Protein AF-A0A5C8TWB6-F1 (afdb_monomer_lite)

Foldseek 3Di:
DPVVPPVVPPPDPPDPPDPVLLVVQQVVLVVLLVVLVVVQVVCCVPVVHRPDHSVNSSVVSVVVCCVVDPDPPSNVNNNVCCVPVVVVVVVVVVVVPDDPVVVVVCPCVVVCVLVVQLVVQLVVQLVVCVVVVHDNLVSNLRSQQVRPPHDVSSVVVCVVVVHDPVD

Sequence (167 aa):
MSALRLFSHSRSTRTVAGIRAILPGLGLCVAVTAAAIGFEAAEAHLFGRAWLEALVLAILLGSAIRTIWTPSQRFFPGIAFGAKTVLEIAVVLLGASLSLATILAAGPGLLFGIAGVVVVAILSSYGIGRALGLHPRMAILVACGNSICGNSAIAATAPVIGADGED

pLDDT: mean 83.3, std 15.36, range [35.28, 97.44]

Radius of gyration: 19.67 Å; chains: 1; bounding box: 40×48×50 Å

Secondary structure (DSSP, 8-state):
--GGGTTTTTS-------HHHHHHHHHHHHHHHHHHHHHHHHHHHHHSS-SS-HHHHHHHHHHHHHHH----TTTHHHHHHIIIIIHHHHHHHHHHHS-HHHHHHHHHHHHHHHHHHHHHHHHHHHHHHHHTT--HHHHHHHHHHHHHTTHHHHHHHHHHHT--TT-

Structure (mmCIF, N/CA/C/O backbone):
data_AF-A0A5C8TWB6-F1
#
_entry.id   AF-A0A5C8TWB6-F1
#
loop_
_atom_site.group_PDB
_atom_site.id
_atom_site.type_symbol
_atom_site.label_atom_id
_atom_site.label_alt_id
_atom_site.label_comp_id
_atom_site.label_asym_id
_atom_site.label_entity_id
_atom_site.label_seq_id
_atom_site.pdbx_PDB_ins_code
_atom_site.Cartn_x
_at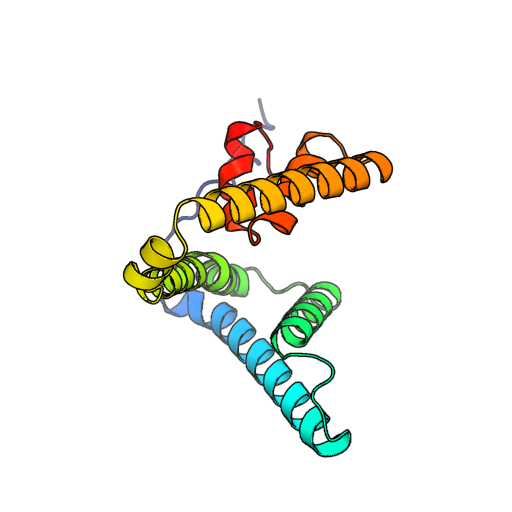om_site.Cartn_y
_atom_site.Cartn_z
_atom_site.occupancy
_atom_site.B_iso_or_equiv
_atom_site.auth_seq_id
_atom_site.auth_comp_id
_atom_site.auth_asym_id
_atom_site.auth_atom_id
_atom_site.pdbx_PDB_model_num
ATOM 1 N N . MET A 1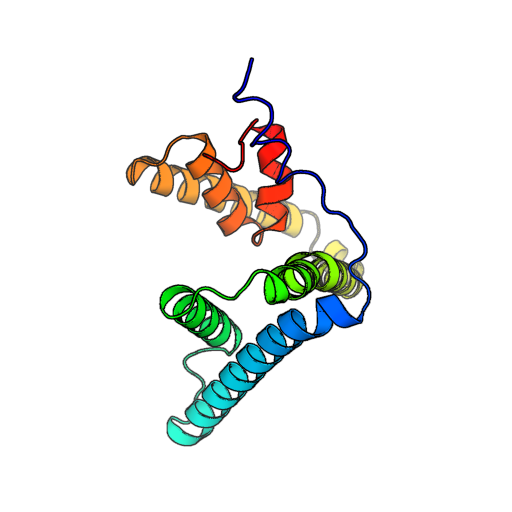 1 ? -5.166 26.035 27.525 1.00 43.59 1 MET A N 1
ATOM 2 C CA . MET A 1 1 ? -4.099 25.130 28.024 1.00 43.59 1 MET A CA 1
ATOM 3 C C . MET A 1 1 ? -4.575 23.691 28.307 1.00 43.59 1 MET A C 1
ATOM 5 O O . MET A 1 1 ? -3.858 22.962 28.979 1.00 43.59 1 MET A O 1
ATOM 9 N N . SER A 1 2 ? -5.695 23.226 27.723 1.00 42.84 2 SER A N 1
ATOM 10 C CA . SER A 1 2 ? -6.222 21.859 27.964 1.00 42.84 2 SER A CA 1
ATOM 11 C C . SER A 1 2 ? -6.423 21.012 26.693 1.00 42.84 2 SER A C 1
ATOM 13 O O . SER A 1 2 ? -6.571 19.802 26.799 1.00 42.84 2 SER A O 1
ATOM 15 N N . ALA A 1 3 ? -6.352 21.604 25.492 1.00 35.44 3 ALA A N 1
ATOM 16 C CA . ALA A 1 3 ? -6.545 20.894 24.216 1.00 35.44 3 ALA A CA 1
ATOM 17 C C . ALA A 1 3 ? -5.263 20.241 23.651 1.00 35.44 3 ALA A C 1
ATOM 19 O O . ALA A 1 3 ? -5.339 19.318 22.849 1.00 35.44 3 ALA A O 1
ATOM 20 N N . LEU A 1 4 ? -4.074 20.644 24.123 1.00 39.44 4 LEU A N 1
ATOM 21 C CA . LEU A 1 4 ? -2.791 20.086 23.659 1.00 39.44 4 LEU A CA 1
ATOM 22 C C . LEU A 1 4 ? -2.486 18.666 24.186 1.00 39.44 4 LEU A C 1
ATOM 24 O O . LEU A 1 4 ? -1.499 18.065 23.773 1.00 39.44 4 LEU A O 1
ATOM 28 N N . ARG A 1 5 ? -3.296 18.120 25.107 1.00 37.03 5 ARG A N 1
ATOM 29 C CA . ARG A 1 5 ? -3.057 16.793 25.708 1.00 37.03 5 ARG A CA 1
ATOM 30 C C . ARG A 1 5 ? -3.786 15.635 25.018 1.00 37.03 5 ARG A C 1
ATOM 32 O O . ARG A 1 5 ? -3.390 14.500 25.256 1.00 37.03 5 ARG A O 1
ATOM 39 N N . LEU A 1 6 ? -4.775 15.882 24.148 1.00 41.09 6 LEU A N 1
ATOM 40 C CA . LEU A 1 6 ? -5.467 14.795 23.431 1.00 41.09 6 LEU A CA 1
ATOM 41 C C . LEU A 1 6 ? -4.794 14.394 22.108 1.00 41.09 6 LEU A C 1
ATOM 43 O O . LEU A 1 6 ? -4.778 13.213 21.782 1.00 41.09 6 LEU A O 1
ATOM 47 N N . PHE A 1 7 ? -4.150 15.315 21.385 1.00 41.44 7 PHE A N 1
ATOM 48 C CA . PHE A 1 7 ? -3.544 15.004 20.075 1.00 41.44 7 PHE A CA 1
ATOM 49 C C . PHE A 1 7 ? -2.066 14.592 20.106 1.00 41.44 7 PHE A C 1
ATOM 51 O O . PHE A 1 7 ? -1.457 14.302 19.079 1.00 41.44 7 PHE A O 1
ATOM 58 N N . SER A 1 8 ? -1.501 14.442 21.304 1.00 35.28 8 SER A N 1
ATOM 59 C CA . SER A 1 8 ? -0.285 13.643 21.505 1.00 35.28 8 SER A CA 1
ATOM 60 C C . SER A 1 8 ? -0.545 12.135 21.291 1.00 35.28 8 SER A C 1
ATOM 62 O O . SER A 1 8 ? 0.386 11.360 21.076 1.00 35.28 8 SER A O 1
ATOM 64 N N . HIS A 1 9 ? -1.811 11.688 21.295 1.00 39.66 9 HIS A N 1
ATOM 65 C CA . HIS A 1 9 ? -2.136 10.263 21.402 1.00 39.66 9 HIS A CA 1
ATOM 66 C C . HIS A 1 9 ? -1.963 9.427 20.120 1.00 39.66 9 HIS A C 1
ATOM 68 O O . HIS A 1 9 ? -1.913 8.206 20.221 1.00 39.66 9 HIS A O 1
ATOM 74 N N . SER A 1 10 ? -1.793 10.030 18.934 1.00 42.28 10 SER A N 1
ATOM 75 C CA . SER A 1 10 ? -1.626 9.261 17.681 1.00 42.28 10 SER A CA 1
ATOM 76 C C . SER A 1 10 ? -0.233 9.354 17.043 1.00 42.28 10 SER A C 1
ATOM 78 O O . SER A 1 10 ? -0.041 8.882 15.923 1.00 42.28 10 SER A O 1
ATOM 80 N N . ARG A 1 11 ? 0.765 9.941 17.724 1.00 47.69 11 ARG A N 1
ATOM 81 C CA . ARG A 1 11 ? 2.154 9.995 17.214 1.00 47.69 11 ARG A CA 1
ATOM 82 C C . ARG A 1 11 ? 3.118 8.995 17.846 1.00 47.69 11 ARG A C 1
ATOM 84 O O . ARG A 1 11 ? 4.242 8.877 17.367 1.00 47.69 11 ARG A O 1
ATOM 91 N N . SER A 1 12 ? 2.742 8.268 18.896 1.00 46.06 12 SER A N 1
ATOM 92 C CA . SER A 1 12 ? 3.733 7.474 19.627 1.00 46.06 12 SER A CA 1
ATOM 93 C C . SER A 1 12 ? 3.128 6.347 20.459 1.00 46.06 12 SER A C 1
ATOM 95 O O . SER A 1 12 ? 3.050 6.423 21.677 1.00 46.06 12 SER A O 1
ATOM 97 N N . THR A 1 13 ? 2.763 5.246 19.811 1.00 44.53 13 THR A N 1
ATOM 98 C CA . THR A 1 13 ? 2.897 3.917 20.431 1.00 44.53 13 THR A CA 1
ATOM 99 C C . THR A 1 13 ? 3.555 2.981 19.433 1.00 44.53 13 THR A C 1
ATOM 101 O O . THR A 1 13 ? 3.059 1.934 19.034 1.00 44.53 13 THR A O 1
ATOM 104 N N . ARG A 1 14 ? 4.778 3.377 19.071 1.00 47.59 14 ARG A N 1
ATOM 105 C CA . ARG A 1 14 ? 5.857 2.483 18.649 1.00 47.59 14 ARG A CA 1
ATOM 106 C C . ARG A 1 14 ? 6.299 1.633 19.853 1.00 47.59 14 ARG A C 1
ATOM 108 O O . ARG A 1 14 ? 7.468 1.608 20.214 1.00 47.59 14 ARG A O 1
ATOM 115 N N . THR A 1 15 ? 5.349 0.996 20.526 1.00 47.50 15 THR A N 1
ATOM 116 C CA . THR A 1 15 ? 5.629 0.015 21.561 1.00 47.50 15 THR A CA 1
ATOM 117 C C . THR A 1 15 ? 5.598 -1.309 20.840 1.00 47.50 15 THR A C 1
ATOM 119 O O . THR A 1 15 ? 4.598 -1.644 20.210 1.00 47.50 15 THR A O 1
ATOM 122 N N . VAL A 1 16 ? 6.711 -2.029 20.884 1.00 51.78 16 VAL A N 1
ATOM 123 C CA . VAL A 1 16 ? 6.780 -3.440 20.521 1.00 51.78 16 VAL A CA 1
ATOM 124 C C . VAL A 1 16 ? 5.731 -4.146 21.376 1.00 51.78 16 VAL A C 1
ATOM 126 O O . VAL A 1 16 ? 5.979 -4.507 22.524 1.00 51.78 16 VAL A O 1
ATOM 129 N N . ALA A 1 17 ? 4.504 -4.230 20.867 1.00 56.50 17 ALA A N 1
ATOM 130 C CA . ALA A 1 17 ? 3.456 -5.009 21.477 1.00 56.50 17 ALA A CA 1
ATOM 131 C C . ALA A 1 17 ? 4.015 -6.429 21.474 1.00 56.50 17 ALA A C 1
ATOM 133 O O . ALA A 1 17 ? 4.397 -6.931 20.414 1.00 56.50 17 ALA A O 1
ATOM 134 N N . GLY A 1 18 ? 4.189 -7.030 22.655 1.00 63.34 18 GLY A N 1
ATOM 135 C CA . GLY A 1 18 ? 4.747 -8.377 22.743 1.00 63.34 18 GLY A CA 1
ATOM 136 C C . GLY A 1 18 ? 4.013 -9.288 21.762 1.00 63.34 18 GLY A C 1
ATOM 137 O O . GLY A 1 18 ? 2.823 -9.089 21.548 1.00 63.34 18 GLY A O 1
ATOM 138 N N . ILE A 1 19 ? 4.696 -10.260 21.156 1.00 72.88 19 ILE A N 1
ATOM 139 C CA . ILE A 1 19 ? 4.178 -11.128 20.073 1.00 72.88 19 ILE A CA 1
ATOM 140 C C . ILE A 1 19 ? 2.705 -11.554 20.277 1.00 72.88 19 ILE A C 1
ATOM 142 O O . ILE A 1 19 ? 1.915 -11.561 19.335 1.00 72.88 19 ILE A O 1
ATOM 146 N 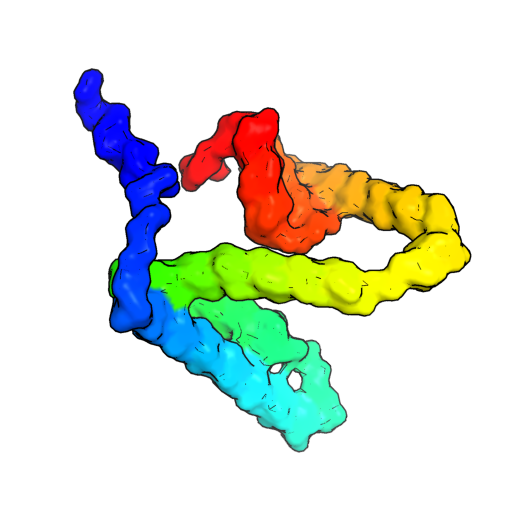N . ARG A 1 20 ? 2.297 -11.808 21.529 1.00 75.50 20 ARG A N 1
ATOM 147 C CA . ARG A 1 20 ? 0.916 -12.137 21.928 1.00 75.50 20 ARG A CA 1
ATOM 148 C C . ARG A 1 20 ? -0.147 -11.077 21.599 1.00 75.50 20 ARG A C 1
ATOM 150 O O . ARG A 1 20 ? -1.293 -11.436 21.363 1.00 75.50 20 ARG A O 1
ATOM 157 N N . ALA A 1 21 ? 0.206 -9.800 21.582 1.00 79.38 21 ALA A N 1
ATOM 158 C CA . ALA A 1 21 ? -0.681 -8.688 21.256 1.00 79.38 21 ALA A CA 1
ATOM 159 C C . ALA A 1 21 ? -0.837 -8.466 19.740 1.00 79.38 21 ALA A C 1
ATOM 161 O O . ALA A 1 21 ? -1.816 -7.863 19.318 1.00 79.38 21 ALA A O 1
ATOM 162 N N . ILE A 1 22 ? 0.085 -8.976 18.915 1.00 84.31 22 ILE A N 1
ATOM 163 C CA . ILE A 1 22 ? 0.027 -8.868 17.444 1.00 84.31 22 ILE A CA 1
ATOM 164 C C . ILE A 1 22 ? -0.844 -9.988 16.853 1.00 84.31 22 ILE A C 1
ATOM 166 O O . ILE A 1 22 ? -1.585 -9.761 15.896 1.00 84.31 22 ILE A O 1
ATOM 170 N N . LEU A 1 23 ? -0.806 -11.178 17.467 1.00 86.75 23 LEU A N 1
ATOM 171 C CA . LEU A 1 23 ? -1.544 -12.372 17.038 1.00 86.75 23 LEU A CA 1
ATOM 172 C C . LEU A 1 23 ? -3.030 -12.146 16.695 1.00 86.75 23 LEU A C 1
ATOM 174 O O . LEU A 1 23 ? -3.425 -12.568 15.611 1.00 86.75 23 LEU A O 1
ATOM 178 N N . PRO A 1 24 ? -3.868 -11.502 17.536 1.00 87.38 24 PRO A N 1
ATOM 179 C CA . PRO A 1 24 ? -5.299 -11.386 17.240 1.00 87.38 24 PRO A CA 1
ATOM 180 C C . PRO A 1 24 ? -5.582 -10.556 15.980 1.00 87.38 24 PRO A C 1
ATOM 182 O O . PRO A 1 24 ? -6.429 -10.930 15.174 1.00 87.38 24 PRO A O 1
ATOM 185 N N . GLY A 1 25 ? -4.857 -9.451 15.781 1.00 88.38 25 GLY A N 1
ATOM 186 C CA . GLY A 1 25 ? -5.013 -8.606 14.595 1.00 88.38 25 GLY A CA 1
ATOM 187 C C . GLY A 1 25 ? -4.492 -9.269 13.326 1.00 88.38 25 GLY A C 1
ATOM 188 O O . GLY A 1 25 ? -5.162 -9.241 12.299 1.00 88.38 25 GLY A O 1
ATOM 189 N N . LEU A 1 26 ? -3.326 -9.915 13.410 1.00 89.81 26 LEU A N 1
ATOM 190 C CA . LEU A 1 26 ? -2.746 -10.620 12.269 1.00 89.81 26 LEU A CA 1
ATOM 191 C C . LEU A 1 26 ? -3.615 -11.817 11.854 1.00 89.81 26 LEU A C 1
ATOM 193 O O . LEU A 1 26 ? -3.834 -12.034 10.667 1.00 89.81 26 LEU A O 1
ATOM 197 N N . GLY A 1 27 ? -4.156 -12.553 12.830 1.00 92.19 27 GLY A N 1
ATOM 198 C CA . GLY A 1 27 ? -5.083 -13.657 12.592 1.00 92.19 27 GLY A CA 1
ATOM 199 C C . GLY A 1 27 ? -6.355 -13.208 11.875 1.00 92.19 27 GLY A C 1
ATOM 200 O O . GLY A 1 27 ? -6.808 -13.896 10.966 1.00 92.19 27 GLY A O 1
ATOM 201 N N . LEU A 1 28 ? -6.884 -12.025 12.209 1.00 90.75 28 LEU A N 1
ATOM 202 C CA . LEU A 1 28 ? -8.014 -11.441 11.484 1.00 90.75 28 LEU A CA 1
ATOM 203 C C . LEU A 1 28 ? -7.651 -11.134 10.025 1.00 90.75 28 LEU A C 1
ATOM 205 O O . LEU A 1 28 ? -8.404 -11.502 9.130 1.00 90.75 28 LEU A O 1
ATOM 209 N N . CYS A 1 29 ? -6.496 -10.509 9.770 1.00 91.75 29 CYS A N 1
ATOM 210 C CA . CYS A 1 29 ? -6.037 -10.248 8.403 1.00 91.75 29 CYS A CA 1
ATOM 211 C C . CYS A 1 29 ? -5.891 -11.548 7.600 1.00 91.75 29 CYS A C 1
ATOM 213 O O . CYS A 1 29 ? -6.392 -11.631 6.484 1.00 91.75 29 CYS A O 1
ATOM 215 N N . VAL A 1 30 ? -5.274 -12.579 8.185 1.00 93.75 30 VAL A N 1
ATOM 216 C CA . VAL A 1 30 ? -5.122 -13.896 7.546 1.00 93.75 30 VAL A CA 1
ATOM 217 C C . VAL A 1 30 ? -6.480 -14.543 7.272 1.00 93.75 30 VAL A C 1
ATOM 219 O O . VAL A 1 30 ? -6.674 -15.091 6.193 1.00 93.75 30 VAL A O 1
ATOM 222 N N . ALA A 1 31 ? -7.432 -14.454 8.203 1.00 93.81 31 ALA A N 1
ATOM 223 C CA . ALA A 1 31 ? -8.777 -14.991 8.014 1.00 93.81 31 ALA A CA 1
ATOM 224 C C . ALA A 1 31 ? -9.521 -14.295 6.862 1.00 93.81 31 ALA A C 1
ATOM 226 O O . ALA A 1 31 ? -10.141 -14.971 6.044 1.00 93.81 31 ALA A O 1
ATOM 227 N N . VAL A 1 32 ? -9.422 -12.964 6.758 1.00 93.75 32 VAL A N 1
ATOM 228 C CA . VAL A 1 32 ? -10.013 -12.203 5.644 1.00 93.75 32 VAL A CA 1
ATOM 229 C C . VAL A 1 32 ? -9.369 -12.590 4.316 1.00 93.75 32 VAL A C 1
ATOM 231 O O . VAL A 1 32 ? -10.083 -12.848 3.351 1.00 93.75 32 VAL A O 1
ATOM 234 N N . THR A 1 33 ? -8.040 -12.696 4.268 1.00 93.25 33 THR A N 1
ATOM 235 C CA . THR A 1 33 ? -7.327 -13.136 3.063 1.00 93.25 33 THR A CA 1
ATOM 236 C C . THR A 1 33 ? -7.721 -14.558 2.664 1.00 93.25 33 THR A C 1
ATOM 238 O O . THR A 1 33 ? -8.007 -14.806 1.498 1.00 93.25 33 THR A O 1
ATOM 241 N N . ALA A 1 34 ? -7.799 -15.491 3.616 1.00 93.69 34 ALA A N 1
ATOM 242 C CA . ALA A 1 34 ? -8.213 -16.866 3.349 1.00 93.69 34 ALA A CA 1
ATOM 243 C C . ALA A 1 34 ? -9.655 -16.940 2.825 1.00 93.69 34 ALA A C 1
ATOM 245 O O . ALA A 1 34 ? -9.926 -17.688 1.887 1.00 93.69 34 ALA A O 1
ATOM 246 N N . ALA A 1 35 ? -10.565 -16.135 3.383 1.00 93.19 35 ALA A N 1
ATOM 247 C CA . ALA A 1 35 ? -11.929 -16.025 2.882 1.00 93.19 35 ALA A CA 1
ATOM 248 C C . ALA A 1 35 ? -11.956 -15.484 1.444 1.0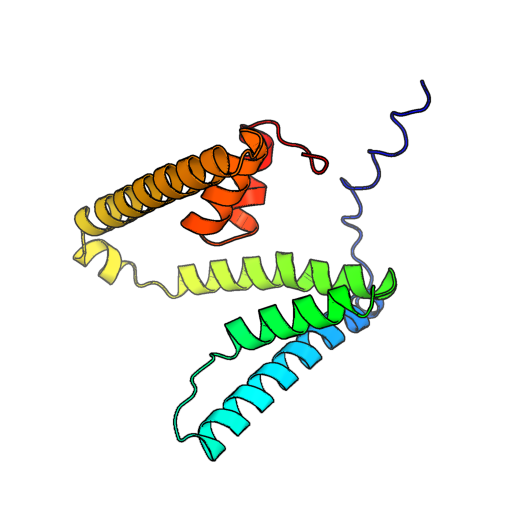0 93.19 35 ALA A C 1
ATOM 250 O O . ALA A 1 35 ? -12.626 -16.068 0.599 1.00 93.19 35 ALA A O 1
ATOM 251 N N . ALA A 1 36 ? -11.196 -14.425 1.147 1.00 92.00 36 ALA A N 1
ATOM 252 C CA . ALA A 1 36 ? -11.118 -13.844 -0.194 1.00 92.00 36 ALA A CA 1
ATOM 253 C C . ALA A 1 36 ? -10.596 -14.846 -1.239 1.00 92.00 36 ALA A C 1
ATOM 255 O O . ALA A 1 36 ? -11.202 -14.989 -2.296 1.00 92.00 36 ALA A O 1
ATOM 256 N N . ILE A 1 37 ? -9.536 -15.593 -0.913 1.00 91.00 37 ILE A N 1
ATOM 257 C CA . ILE A 1 37 ? -8.999 -16.661 -1.774 1.00 91.00 37 ILE A CA 1
ATOM 258 C C . ILE A 1 37 ? -10.029 -17.784 -1.955 1.00 91.00 37 ILE A C 1
ATOM 260 O O . ILE A 1 37 ? -10.193 -18.308 -3.054 1.00 91.00 37 ILE A O 1
ATOM 264 N N . GLY A 1 38 ? -10.751 -18.150 -0.891 1.00 90.44 38 GLY A N 1
ATOM 265 C CA . GLY A 1 38 ? -11.823 -19.142 -0.960 1.00 90.44 38 GLY A CA 1
ATOM 266 C C . GLY A 1 38 ? -12.968 -18.712 -1.881 1.00 90.44 38 GLY A C 1
ATOM 267 O O . GLY A 1 38 ? -13.463 -19.528 -2.656 1.00 90.44 38 GLY A O 1
ATOM 268 N N . PHE A 1 39 ? -13.354 -17.434 -1.835 1.00 87.44 39 PHE A N 1
ATOM 269 C CA . PHE A 1 39 ? -14.353 -16.866 -2.740 1.00 87.44 39 PHE A CA 1
ATOM 270 C C . PHE A 1 39 ? -13.865 -16.837 -4.190 1.00 87.44 39 PHE A C 1
ATOM 272 O O . PHE A 1 39 ? -14.604 -17.283 -5.063 1.00 87.44 39 PHE A O 1
ATOM 279 N N . GLU A 1 40 ? -12.624 -16.414 -4.447 1.00 87.00 40 GLU A N 1
ATOM 280 C CA . GLU A 1 40 ? -12.038 -16.450 -5.794 1.00 87.00 40 GLU A CA 1
ATOM 281 C C . GLU A 1 40 ? -12.031 -17.881 -6.362 1.00 87.00 40 GLU A C 1
ATOM 283 O O . GLU A 1 40 ? -12.460 -18.114 -7.493 1.00 87.00 40 GLU A O 1
ATOM 288 N N . ALA A 1 41 ? -11.608 -18.868 -5.565 1.00 85.25 41 ALA A N 1
ATOM 289 C CA . ALA A 1 41 ? -11.582 -20.269 -5.981 1.00 85.25 41 ALA A CA 1
ATOM 290 C C . ALA A 1 41 ? -12.991 -20.821 -6.262 1.00 85.25 41 ALA A C 1
ATOM 292 O O . ALA A 1 41 ? -13.185 -21.581 -7.215 1.00 85.25 41 ALA A O 1
ATOM 293 N N . ALA A 1 42 ? -13.983 -20.427 -5.457 1.00 84.50 42 ALA A N 1
ATOM 294 C CA . ALA A 1 42 ? -15.377 -20.795 -5.672 1.00 84.50 42 ALA A CA 1
ATOM 295 C C . ALA A 1 42 ? -15.937 -20.168 -6.959 1.00 84.50 42 ALA A C 1
ATOM 297 O O . ALA A 1 42 ? -16.586 -20.865 -7.738 1.00 84.50 42 ALA A O 1
ATOM 298 N N . GLU A 1 43 ? -15.650 -18.891 -7.225 1.00 83.12 43 GLU A N 1
ATOM 299 C CA . GLU A 1 43 ? -16.041 -18.212 -8.465 1.00 83.12 43 GLU A CA 1
ATOM 300 C C . GLU A 1 43 ? -15.387 -18.851 -9.692 1.00 83.12 43 GLU A C 1
ATOM 302 O O . GLU A 1 43 ? -16.073 -19.123 -10.677 1.00 83.12 43 GLU A O 1
ATOM 307 N N . ALA A 1 44 ? -14.093 -19.171 -9.623 1.00 81.50 44 ALA A N 1
ATOM 308 C CA . ALA A 1 44 ? -13.383 -19.847 -10.704 1.00 81.50 44 ALA A CA 1
ATOM 309 C C . ALA A 1 44 ? -14.006 -21.215 -11.034 1.00 81.50 44 ALA A C 1
ATOM 311 O O . ALA A 1 44 ? -14.136 -21.566 -12.209 1.00 81.50 44 ALA A O 1
ATOM 312 N N . HIS A 1 45 ? -14.449 -21.958 -10.014 1.00 80.00 45 HIS A N 1
ATOM 313 C CA . HIS A 1 45 ? -15.135 -23.238 -10.190 1.00 80.00 45 HIS A CA 1
ATOM 314 C C . HIS A 1 45 ? -16.570 -23.107 -10.726 1.00 80.00 45 HIS A C 1
ATOM 316 O O . HIS A 1 45 ? -16.990 -23.961 -11.506 1.00 80.00 45 HIS A O 1
ATOM 322 N N . LEU A 1 46 ? -17.327 -22.080 -10.321 1.00 74.19 46 LEU A N 1
ATOM 323 C CA . LEU A 1 46 ? -18.738 -21.913 -10.707 1.00 74.19 46 LEU A CA 1
ATOM 324 C C . LEU A 1 46 ? -18.925 -21.181 -12.044 1.00 74.19 46 LEU A C 1
ATOM 326 O O . LEU A 1 46 ? -19.795 -21.549 -12.829 1.00 74.19 46 LEU A O 1
ATOM 330 N N . PHE A 1 47 ? -18.131 -20.140 -12.296 1.00 73.12 47 PHE A N 1
ATOM 331 C CA . PHE A 1 47 ? -18.268 -19.241 -13.448 1.00 73.12 47 PHE A CA 1
ATOM 332 C C . PHE A 1 47 ? -17.212 -19.483 -14.536 1.00 73.12 47 PHE A C 1
ATOM 334 O O . PHE A 1 47 ? -17.272 -18.875 -15.605 1.00 73.12 47 PHE A O 1
ATOM 341 N N . GLY A 1 48 ? -16.241 -20.372 -14.295 1.00 68.06 48 GLY A N 1
ATOM 342 C CA . GLY A 1 48 ? -15.194 -20.736 -15.255 1.00 68.06 48 GLY A CA 1
ATOM 343 C C . GLY A 1 48 ? -14.138 -19.651 -15.497 1.00 68.06 48 GLY A C 1
ATOM 344 O O . GLY A 1 48 ? -13.235 -19.862 -16.308 1.00 68.06 48 GLY A O 1
ATOM 345 N N . ARG A 1 49 ? -14.240 -18.496 -14.820 1.00 67.69 49 ARG A N 1
ATOM 346 C CA . ARG A 1 49 ? -13.257 -17.399 -14.782 1.00 67.69 49 ARG A CA 1
ATOM 347 C C . ARG A 1 49 ? -13.369 -16.661 -13.446 1.00 67.69 49 ARG A C 1
ATOM 349 O O . ARG A 1 49 ? -14.479 -16.443 -12.970 1.00 67.69 49 ARG A O 1
ATOM 356 N N . ALA A 1 50 ? -12.240 -16.239 -12.881 1.00 68.94 50 ALA A N 1
ATOM 357 C CA . ALA A 1 50 ? -12.220 -15.319 -11.745 1.00 68.94 50 ALA A CA 1
ATOM 358 C C . ALA A 1 50 ? -12.523 -13.899 -12.250 1.00 68.94 50 ALA A C 1
ATOM 360 O O . ALA A 1 50 ? -11.705 -13.298 -12.947 1.00 68.94 50 ALA A O 1
ATOM 361 N N . TRP A 1 51 ? -13.729 -13.394 -11.979 1.00 74.00 51 TRP A N 1
ATOM 362 C CA . TRP A 1 51 ? -14.121 -12.020 -12.331 1.00 74.00 51 TRP A CA 1
ATOM 363 C C . TRP A 1 51 ? -13.621 -10.998 -11.311 1.00 74.00 51 TRP A C 1
ATOM 365 O O . TRP A 1 51 ? -13.354 -9.855 -11.684 1.00 74.00 51 TRP A O 1
ATOM 375 N N . LEU A 1 52 ? -13.453 -11.406 -10.052 1.00 81.31 52 LEU A N 1
ATOM 376 C CA . LEU A 1 52 ? -12.887 -10.583 -8.992 1.00 81.31 52 LEU A CA 1
ATOM 377 C C . LEU A 1 52 ? -11.615 -11.244 -8.457 1.00 81.31 52 LEU A C 1
ATOM 379 O O . LEU A 1 52 ? -11.654 -12.348 -7.925 1.00 81.31 52 LEU A O 1
ATOM 383 N N . GLU A 1 53 ? -10.481 -10.554 -8.573 1.00 88.25 53 GLU A N 1
ATOM 384 C CA . GLU A 1 53 ? -9.238 -11.016 -7.949 1.00 88.25 53 GLU A CA 1
ATOM 385 C C . GLU A 1 53 ? -9.346 -10.966 -6.416 1.00 88.25 53 GLU A C 1
ATOM 387 O O . GLU A 1 53 ? -9.956 -10.044 -5.853 1.00 88.25 53 GLU A O 1
ATOM 392 N N . ALA A 1 54 ? -8.683 -11.897 -5.718 1.00 87.44 54 ALA A N 1
ATOM 393 C CA . ALA A 1 54 ? -8.665 -11.961 -4.256 1.00 87.44 54 ALA A CA 1
ATOM 394 C C . ALA A 1 54 ? -8.279 -10.638 -3.588 1.00 87.44 54 ALA A C 1
ATOM 396 O O . ALA A 1 54 ? -8.741 -10.368 -2.483 1.00 87.44 54 ALA A O 1
ATOM 397 N N . LEU A 1 55 ? -7.465 -9.789 -4.227 1.00 88.81 55 LEU A N 1
ATOM 398 C CA . LEU A 1 55 ? -7.090 -8.489 -3.669 1.00 88.81 55 LEU A CA 1
ATOM 399 C C . LEU A 1 55 ? -8.296 -7.546 -3.566 1.00 88.81 55 LEU A C 1
ATOM 401 O O . LEU A 1 55 ? -8.504 -6.919 -2.525 1.00 88.81 55 LEU A O 1
ATOM 405 N N . VAL A 1 56 ? -9.126 -7.488 -4.609 1.00 91.00 56 VAL A N 1
ATOM 406 C CA . VAL A 1 56 ? -10.357 -6.686 -4.608 1.00 91.00 56 VAL A CA 1
ATOM 407 C C . VAL A 1 56 ? -11.342 -7.258 -3.593 1.00 91.00 56 VAL A C 1
ATOM 409 O O . VAL A 1 56 ? -11.873 -6.514 -2.766 1.00 91.00 56 VAL A O 1
ATOM 412 N N . LEU A 1 57 ? -11.524 -8.583 -3.582 1.00 90.31 57 LEU A N 1
ATOM 413 C CA . LEU A 1 57 ? -12.387 -9.265 -2.613 1.00 90.31 57 LEU A CA 1
ATOM 414 C C . LEU A 1 57 ? -11.930 -9.033 -1.169 1.00 90.31 57 LEU A C 1
ATOM 416 O O . LEU A 1 57 ? -12.758 -8.757 -0.305 1.00 90.31 57 LEU A O 1
ATOM 420 N N . ALA A 1 58 ? -10.627 -9.078 -0.895 1.00 91.94 58 ALA A N 1
ATOM 421 C CA . ALA A 1 58 ? -10.074 -8.834 0.432 1.00 91.94 58 ALA A CA 1
ATOM 422 C C . ALA A 1 58 ? -10.314 -7.391 0.899 1.00 91.94 58 ALA A C 1
ATOM 424 O O . ALA A 1 58 ? -10.676 -7.182 2.059 1.00 91.94 58 ALA A O 1
ATOM 425 N N . ILE A 1 59 ? -10.164 -6.398 0.013 1.00 91.31 59 ILE A N 1
ATOM 426 C CA . ILE A 1 59 ? -10.468 -4.993 0.330 1.00 91.31 59 ILE A CA 1
ATOM 427 C C . ILE A 1 59 ? -11.963 -4.824 0.623 1.00 91.31 59 ILE A C 1
ATOM 429 O O . ILE A 1 59 ? -12.320 -4.206 1.629 1.00 91.31 59 ILE A O 1
ATOM 433 N N . LEU A 1 60 ? -12.837 -5.399 -0.209 1.00 93.50 60 LEU A N 1
ATOM 434 C CA . LEU A 1 60 ? -14.289 -5.320 -0.029 1.00 93.50 60 LEU A CA 1
ATOM 435 C C . LEU A 1 60 ? -14.743 -6.014 1.259 1.00 93.50 60 LEU A C 1
ATOM 437 O O . LEU A 1 60 ? -15.480 -5.419 2.042 1.00 93.50 60 LEU A O 1
ATOM 441 N N . LEU A 1 61 ? -14.262 -7.230 1.524 1.00 91.69 61 LEU A N 1
ATOM 442 C CA . LEU A 1 61 ? -14.559 -7.970 2.751 1.00 91.69 61 LEU A CA 1
ATOM 443 C C . LEU A 1 61 ? -14.026 -7.240 3.983 1.00 91.69 61 LEU A C 1
ATOM 445 O O . LEU A 1 61 ? -14.755 -7.072 4.957 1.00 91.69 61 LEU A O 1
ATOM 449 N N . GLY A 1 62 ? -12.784 -6.755 3.943 1.00 91.31 62 GLY A N 1
ATOM 450 C CA . GLY A 1 62 ? -12.198 -5.979 5.034 1.00 91.31 62 GLY A CA 1
ATOM 451 C C . GLY A 1 62 ? -12.979 -4.693 5.324 1.00 91.31 62 GLY A C 1
ATOM 452 O O . GLY A 1 62 ? -13.237 -4.379 6.488 1.00 91.31 62 GLY A O 1
ATOM 453 N N . SER A 1 63 ? -13.407 -3.981 4.277 1.00 91.50 63 SER A N 1
ATOM 454 C CA . SER A 1 63 ? -14.254 -2.789 4.388 1.00 91.50 63 SER A CA 1
ATOM 455 C C . SER A 1 63 ? -15.633 -3.127 4.960 1.00 91.50 63 SER A C 1
ATOM 457 O O . SER A 1 63 ? -16.067 -2.490 5.919 1.00 91.50 63 SER A O 1
ATOM 459 N N . ALA A 1 64 ? -16.293 -4.172 4.455 1.00 92.88 64 ALA A N 1
ATOM 460 C CA . ALA A 1 64 ? -17.597 -4.616 4.941 1.00 92.88 64 ALA A CA 1
ATOM 461 C C . ALA A 1 64 ? -17.545 -5.043 6.415 1.00 92.88 64 ALA A C 1
ATOM 463 O O . ALA A 1 64 ? -18.376 -4.607 7.211 1.00 92.88 64 ALA A O 1
ATOM 464 N N . ILE A 1 65 ? -16.528 -5.821 6.804 1.00 89.56 65 ILE A N 1
ATOM 465 C CA . ILE A 1 65 ? -16.298 -6.214 8.199 1.00 89.56 65 ILE A CA 1
ATOM 466 C C . ILE A 1 65 ? -16.121 -4.973 9.068 1.00 89.56 65 ILE A C 1
ATOM 468 O O . ILE A 1 65 ? -16.755 -4.886 10.112 1.00 89.56 65 ILE A O 1
ATOM 472 N N . ARG A 1 66 ? -15.316 -3.995 8.634 1.00 87.62 66 ARG A N 1
ATOM 473 C CA . ARG A 1 66 ? -15.090 -2.753 9.385 1.00 87.62 66 ARG A CA 1
ATOM 474 C C . ARG A 1 66 ? -16.350 -1.891 9.516 1.00 87.62 66 ARG A C 1
ATOM 476 O O . ARG A 1 66 ? -16.490 -1.199 10.523 1.00 87.62 66 ARG A O 1
ATOM 483 N N . THR A 1 67 ? -17.238 -1.924 8.525 1.00 90.38 67 THR A N 1
ATOM 484 C CA . THR A 1 67 ? -18.520 -1.204 8.542 1.00 90.38 67 THR A CA 1
ATOM 485 C C . THR A 1 67 ? -19.538 -1.864 9.473 1.00 90.38 67 THR A C 1
ATOM 487 O O . THR A 1 67 ? -20.221 -1.168 10.218 1.00 90.38 67 THR A O 1
ATOM 490 N N . ILE A 1 68 ? -19.637 -3.196 9.459 1.00 91.00 68 ILE A N 1
ATOM 491 C CA . ILE A 1 68 ? -20.607 -3.949 10.274 1.00 91.00 68 ILE A CA 1
ATOM 492 C C . ILE A 1 68 ? -20.117 -4.099 11.720 1.00 91.00 68 ILE A C 1
ATOM 494 O O . ILE A 1 68 ? -20.911 -4.111 12.660 1.00 91.00 68 ILE A O 1
ATOM 498 N N . TRP A 1 69 ? -18.805 -4.211 11.913 1.00 87.00 69 TRP A N 1
ATOM 499 C CA . TRP A 1 69 ? -18.188 -4.465 13.204 1.00 87.00 69 TRP A CA 1
ATOM 500 C C . TRP A 1 69 ? -16.932 -3.613 13.396 1.00 87.00 69 TRP A C 1
ATOM 502 O O . TRP A 1 69 ? -15.963 -3.699 12.643 1.00 87.00 69 TRP A O 1
ATOM 512 N N . THR A 1 70 ? -16.912 -2.804 14.456 1.00 81.06 70 THR A N 1
ATOM 513 C CA . THR A 1 70 ? -15.719 -2.055 14.857 1.00 81.06 70 THR A CA 1
ATOM 514 C C . THR A 1 70 ? -14.840 -2.939 15.750 1.00 81.06 70 THR A C 1
ATOM 516 O O . THR A 1 70 ? -15.191 -3.209 16.903 1.00 81.06 70 THR A O 1
ATOM 519 N N . PRO A 1 71 ? -13.691 -3.436 15.252 1.00 76.31 71 PRO A N 1
ATOM 520 C CA . PRO A 1 71 ? -12.855 -4.340 16.027 1.00 76.31 71 PRO A CA 1
ATOM 521 C C . PRO A 1 71 ? -12.328 -3.645 17.288 1.00 76.31 71 PRO A C 1
ATOM 523 O O . PRO A 1 71 ? -11.940 -2.478 17.264 1.00 76.31 71 PRO A O 1
ATOM 526 N N . SER A 1 72 ? -12.295 -4.374 18.406 1.00 79.44 72 SER A N 1
ATOM 527 C CA . SER A 1 72 ? -11.768 -3.852 19.676 1.00 79.44 72 SER A CA 1
ATOM 528 C C . SER A 1 72 ? -10.291 -3.432 19.568 1.00 79.44 72 SER A C 1
ATOM 530 O O . SER A 1 72 ? -9.555 -3.926 18.709 1.00 79.44 72 SER A O 1
ATOM 532 N N . GLN A 1 73 ? -9.812 -2.593 20.500 1.00 79.25 73 GLN A N 1
ATOM 533 C CA . GLN A 1 73 ? -8.419 -2.102 20.532 1.00 79.25 73 GLN A CA 1
ATOM 534 C C . GLN A 1 73 ? -7.345 -3.211 20.486 1.00 79.25 73 GLN A C 1
ATOM 536 O O . GLN A 1 73 ? -6.202 -2.952 20.123 1.00 79.25 73 GLN A O 1
ATOM 541 N N . ARG A 1 74 ? -7.708 -4.463 20.797 1.00 82.31 74 ARG A N 1
ATOM 542 C CA . ARG A 1 74 ? -6.816 -5.632 20.757 1.00 82.31 74 ARG A CA 1
ATOM 543 C C . ARG A 1 74 ? -6.391 -6.044 19.340 1.00 82.31 74 ARG A C 1
ATOM 545 O O . ARG A 1 74 ? -5.348 -6.667 19.201 1.00 82.31 74 ARG A O 1
ATOM 552 N N . PHE A 1 75 ? -7.160 -5.714 18.300 1.00 82.88 75 PHE A N 1
ATOM 553 C CA . PHE A 1 75 ? -6.858 -6.110 16.912 1.00 82.88 75 PHE A CA 1
ATOM 554 C C . PHE A 1 75 ? -5.976 -5.094 16.173 1.00 82.88 75 PHE A C 1
ATOM 556 O O . PHE A 1 75 ? -5.193 -5.467 15.301 1.00 82.88 75 PHE A O 1
ATOM 563 N N . PHE A 1 76 ? -6.057 -3.816 16.547 1.00 84.25 76 PHE A N 1
ATOM 564 C CA . PHE A 1 76 ? -5.278 -2.732 15.944 1.00 84.25 76 PHE A CA 1
ATOM 565 C C . PHE A 1 76 ? -3.761 -2.972 15.875 1.00 84.25 76 PHE A C 1
ATOM 567 O O . PHE A 1 76 ? -3.209 -2.745 14.799 1.00 84.25 76 PHE A O 1
ATOM 574 N N . PRO A 1 77 ? -3.063 -3.447 16.930 1.00 85.06 77 PRO A N 1
ATOM 575 C CA . PRO A 1 77 ? -1.615 -3.657 16.857 1.00 85.06 77 PRO A CA 1
ATOM 576 C C . PRO A 1 77 ? -1.207 -4.672 15.780 1.00 85.06 77 PRO A C 1
ATOM 578 O O . PRO A 1 77 ? -0.216 -4.456 15.086 1.00 85.06 77 PRO A O 1
ATOM 581 N N . GLY A 1 78 ? -1.981 -5.747 15.590 1.00 85.88 78 GLY A N 1
ATOM 582 C CA . GLY A 1 78 ? -1.710 -6.734 14.541 1.00 85.88 78 GLY A CA 1
ATOM 583 C C . GLY A 1 78 ? -1.993 -6.214 13.132 1.00 85.88 78 GLY A C 1
ATOM 584 O O . GLY A 1 78 ? -1.177 -6.406 12.233 1.00 85.88 78 GLY A O 1
ATOM 585 N N . ILE A 1 79 ? -3.102 -5.488 12.954 1.00 88.31 79 ILE A N 1
ATOM 586 C CA . ILE A 1 79 ? -3.453 -4.864 11.668 1.00 88.31 79 ILE A CA 1
ATOM 587 C C . ILE A 1 79 ? -2.395 -3.822 11.275 1.00 88.31 79 ILE A C 1
ATOM 589 O O . ILE A 1 79 ? -1.926 -3.816 10.140 1.00 88.31 79 ILE A O 1
ATOM 593 N N . ALA A 1 80 ? -1.971 -2.974 12.217 1.00 87.06 80 ALA A N 1
ATOM 594 C CA . ALA A 1 80 ? -0.946 -1.959 11.982 1.00 87.06 80 ALA A CA 1
ATOM 595 C C . ALA A 1 80 ? 0.420 -2.580 11.647 1.00 87.06 80 ALA A C 1
ATOM 597 O O . ALA A 1 80 ? 1.130 -2.075 10.778 1.00 87.06 80 ALA A O 1
ATOM 598 N N . PHE A 1 81 ? 0.776 -3.694 12.296 1.00 88.69 81 PHE A N 1
ATOM 599 C CA . PHE A 1 81 ? 1.991 -4.440 11.973 1.00 88.69 81 PHE A CA 1
ATOM 600 C C . PHE A 1 81 ? 1.970 -4.977 10.534 1.00 88.69 81 PHE A C 1
ATOM 602 O O . PHE A 1 81 ? 2.955 -4.825 9.813 1.00 88.69 81 PHE A O 1
ATOM 609 N N . GLY A 1 82 ? 0.847 -5.555 10.093 1.00 88.88 82 GLY A N 1
ATOM 610 C CA . GLY A 1 82 ? 0.676 -6.008 8.710 1.00 88.88 82 GLY A CA 1
ATOM 611 C C . GLY A 1 82 ? 0.735 -4.856 7.703 1.00 88.88 82 GLY A C 1
ATOM 612 O O . GLY A 1 82 ? 1.509 -4.895 6.751 1.00 88.88 82 GLY A O 1
ATOM 613 N N . ALA A 1 83 ? -0.032 -3.794 7.954 1.00 85.94 83 ALA A N 1
ATOM 614 C CA . ALA A 1 83 ? -0.153 -2.652 7.049 1.00 85.94 83 ALA A CA 1
ATOM 615 C C . ALA A 1 83 ? 1.146 -1.851 6.880 1.00 85.94 83 ALA A C 1
ATOM 617 O O . ALA A 1 83 ? 1.325 -1.200 5.854 1.00 85.94 83 ALA A O 1
ATOM 618 N N . LYS A 1 84 ? 2.038 -1.875 7.877 1.00 83.69 84 LYS A N 1
ATOM 619 C CA . LYS A 1 84 ? 3.310 -1.155 7.827 1.00 83.69 84 LYS A CA 1
ATOM 620 C C . LYS A 1 84 ? 4.491 -2.090 7.617 1.00 83.69 84 LYS A C 1
ATOM 622 O O . LYS A 1 84 ? 5.096 -2.077 6.557 1.00 83.69 84 LYS A O 1
ATOM 627 N N . THR A 1 85 ? 4.814 -2.907 8.615 1.00 88.44 85 THR A N 1
ATOM 628 C CA . THR A 1 85 ? 6.055 -3.690 8.629 1.00 88.44 85 THR A CA 1
ATOM 629 C C . THR A 1 85 ? 6.065 -4.747 7.533 1.00 88.44 85 THR A C 1
ATOM 631 O O . THR A 1 85 ? 7.030 -4.845 6.782 1.00 88.44 85 THR A O 1
ATOM 634 N N . VAL A 1 86 ? 4.991 -5.537 7.422 1.00 90.50 86 VAL A N 1
ATOM 635 C CA . VAL A 1 86 ? 4.918 -6.602 6.408 1.00 90.50 86 VAL A CA 1
ATOM 636 C C . VAL A 1 86 ? 4.875 -5.999 5.005 1.00 90.50 86 VAL A C 1
ATOM 638 O O . VAL A 1 86 ? 5.575 -6.483 4.118 1.00 90.50 86 VAL A O 1
ATOM 641 N N . LEU A 1 87 ? 4.116 -4.915 4.814 1.00 88.38 87 LEU A N 1
ATOM 642 C CA . LEU A 1 87 ? 4.030 -4.229 3.527 1.00 88.38 87 LEU A CA 1
ATOM 643 C C . LEU A 1 87 ? 5.364 -3.590 3.106 1.00 88.38 87 LEU A C 1
ATOM 645 O O . LEU A 1 87 ? 5.775 -3.757 1.963 1.00 88.38 87 LEU A O 1
ATOM 649 N N . GLU A 1 88 ? 6.075 -2.912 4.012 1.00 89.56 88 GLU A N 1
ATOM 650 C CA . GLU A 1 88 ? 7.401 -2.338 3.730 1.00 89.56 88 GLU A CA 1
ATOM 651 C C . GLU A 1 88 ? 8.408 -3.432 3.344 1.00 89.56 88 GLU A C 1
ATOM 653 O O . GLU A 1 88 ? 9.123 -3.282 2.353 1.00 89.56 88 GLU A O 1
ATOM 658 N N . ILE A 1 89 ? 8.420 -4.565 4.058 1.00 92.88 89 ILE A N 1
ATOM 659 C CA . ILE A 1 89 ? 9.265 -5.717 3.706 1.00 92.88 89 ILE A CA 1
ATOM 660 C C . ILE A 1 89 ? 8.903 -6.245 2.312 1.00 92.88 89 ILE A C 1
ATOM 662 O O . ILE A 1 89 ? 9.796 -6.486 1.501 1.00 92.88 89 ILE A O 1
ATOM 666 N N . ALA A 1 90 ? 7.610 -6.392 2.007 1.00 91.06 90 ALA A N 1
ATOM 667 C CA . ALA A 1 90 ? 7.152 -6.861 0.703 1.00 91.06 90 ALA A CA 1
ATOM 668 C C . ALA A 1 90 ? 7.582 -5.919 -0.434 1.00 91.06 90 ALA A C 1
ATOM 670 O O . ALA A 1 90 ? 8.069 -6.389 -1.458 1.00 91.06 90 ALA A O 1
ATOM 671 N N . VAL A 1 91 ? 7.474 -4.599 -0.247 1.00 89.69 91 VAL A N 1
ATOM 672 C CA . VAL A 1 91 ? 7.908 -3.602 -1.241 1.00 89.69 91 VAL A CA 1
ATOM 673 C C . VAL A 1 91 ? 9.425 -3.637 -1.445 1.00 89.69 91 VAL A C 1
ATOM 675 O O . VAL A 1 91 ? 9.887 -3.573 -2.583 1.00 89.69 91 VAL A O 1
ATOM 678 N N . VAL A 1 92 ? 10.213 -3.794 -0.376 1.00 92.06 92 VAL A N 1
ATOM 679 C CA . VAL A 1 92 ? 11.676 -3.939 -0.483 1.00 92.06 92 VAL A CA 1
ATOM 680 C C . VAL A 1 92 ? 12.047 -5.204 -1.261 1.00 92.06 92 VAL A C 1
ATOM 682 O O . VAL A 1 92 ? 12.893 -5.147 -2.152 1.00 92.06 92 VAL A O 1
ATOM 685 N N . LEU A 1 93 ? 11.392 -6.334 -0.977 1.00 94.06 93 LEU A N 1
ATOM 686 C CA . LEU A 1 93 ? 11.609 -7.588 -1.704 1.00 94.06 93 LEU A CA 1
ATOM 687 C C . LEU A 1 93 ? 11.157 -7.504 -3.166 1.00 94.06 93 LEU A C 1
ATOM 689 O O . LEU A 1 93 ? 11.832 -8.040 -4.046 1.00 94.06 93 LEU A O 1
ATOM 693 N N . LEU A 1 94 ? 10.053 -6.808 -3.439 1.00 90.69 94 LEU A N 1
ATOM 694 C CA . LEU A 1 94 ? 9.587 -6.549 -4.798 1.00 90.69 94 LEU A CA 1
ATOM 695 C C . LEU A 1 94 ? 10.628 -5.734 -5.574 1.00 90.69 94 LEU A C 1
ATOM 697 O O . LEU A 1 94 ? 10.971 -6.096 -6.695 1.00 90.69 94 LEU A O 1
ATOM 701 N N . GLY A 1 95 ? 11.198 -4.699 -4.950 1.00 89.81 95 GLY A N 1
ATOM 702 C CA . GLY A 1 95 ? 12.300 -3.922 -5.518 1.00 89.81 95 GLY A CA 1
ATOM 703 C C . GLY A 1 95 ? 13.556 -4.761 -5.766 1.00 89.81 95 GLY A C 1
ATOM 704 O O . GLY A 1 95 ? 14.156 -4.658 -6.831 1.00 89.81 95 GLY A O 1
ATOM 705 N N . ALA A 1 96 ? 13.919 -5.641 -4.831 1.00 90.88 96 ALA A N 1
ATOM 706 C CA . ALA A 1 96 ? 15.046 -6.564 -4.989 1.00 90.88 96 ALA A CA 1
ATOM 707 C C . ALA A 1 96 ? 14.822 -7.613 -6.097 1.00 90.88 96 ALA A C 1
ATOM 709 O O . ALA A 1 96 ? 15.787 -8.113 -6.671 1.00 90.88 96 ALA A O 1
ATOM 710 N N . SER A 1 97 ? 13.563 -7.933 -6.408 1.00 90.94 97 SER A N 1
ATOM 711 C CA . SER A 1 97 ? 13.188 -8.866 -7.479 1.00 90.94 97 SER A CA 1
ATOM 712 C C . SER A 1 97 ? 13.210 -8.222 -8.872 1.00 90.94 97 SER A C 1
ATOM 714 O O . SER A 1 97 ? 13.178 -8.933 -9.878 1.00 90.94 97 SER A O 1
ATOM 716 N N . LEU A 1 98 ? 13.269 -6.888 -8.964 1.00 89.00 98 LEU A N 1
ATOM 717 C CA . LEU A 1 98 ? 13.362 -6.190 -10.243 1.00 89.00 98 LEU A CA 1
ATOM 718 C C . LEU A 1 98 ? 14.775 -6.302 -10.827 1.00 89.00 98 LEU A C 1
ATOM 720 O O . LEU A 1 98 ? 15.773 -5.936 -10.210 1.00 89.00 98 LEU A O 1
ATOM 724 N N . SER A 1 99 ? 14.855 -6.769 -12.073 1.00 87.75 99 SER A N 1
ATOM 725 C CA . SER A 1 99 ? 16.120 -6.896 -12.793 1.00 87.75 99 SER A CA 1
ATOM 726 C C . SER A 1 99 ? 16.646 -5.527 -13.228 1.00 87.75 99 SER A C 1
ATOM 728 O O . SER A 1 99 ? 16.089 -4.890 -14.127 1.00 87.75 99 SER A O 1
ATOM 730 N N . LEU A 1 100 ? 17.777 -5.106 -12.651 1.00 84.00 100 LEU A N 1
ATOM 731 C CA . LEU A 1 100 ? 18.487 -3.889 -13.068 1.00 84.00 100 LEU A CA 1
ATOM 732 C C . LEU A 1 100 ? 18.836 -3.918 -14.562 1.00 84.00 100 LEU A C 1
ATOM 734 O O . LEU A 1 100 ? 18.763 -2.886 -15.223 1.00 84.00 100 LEU A O 1
ATOM 738 N N . ALA A 1 101 ? 19.147 -5.095 -15.113 1.00 82.56 101 ALA A N 1
ATOM 739 C CA . ALA A 1 101 ? 19.428 -5.256 -16.538 1.00 82.56 101 ALA A CA 1
ATOM 740 C C . ALA A 1 101 ? 18.210 -4.911 -17.412 1.00 82.56 101 ALA A C 1
ATOM 742 O O . ALA A 1 101 ? 18.370 -4.314 -18.471 1.00 82.56 101 ALA A O 1
ATOM 743 N N . THR A 1 102 ? 16.995 -5.221 -16.948 1.00 83.62 102 THR A N 1
ATOM 744 C CA . THR A 1 102 ? 15.753 -4.892 -17.670 1.00 83.62 102 THR A CA 1
ATOM 745 C C . THR A 1 102 ? 15.474 -3.390 -17.632 1.00 83.62 102 THR A C 1
ATOM 747 O O . THR A 1 102 ? 15.099 -2.807 -18.644 1.00 83.62 102 THR A O 1
ATOM 750 N N . ILE A 1 103 ? 15.725 -2.743 -16.490 1.00 86.19 103 ILE A N 1
ATOM 751 C CA . ILE A 1 103 ? 15.583 -1.286 -16.334 1.00 86.19 103 ILE A CA 1
ATOM 752 C C . ILE A 1 103 ? 16.589 -0.550 -17.229 1.00 86.19 103 ILE A C 1
ATOM 754 O O . ILE A 1 103 ? 16.222 0.385 -17.936 1.00 86.19 103 ILE A O 1
ATOM 758 N N . LEU A 1 104 ? 17.847 -0.998 -17.240 1.00 85.25 104 LEU A N 1
ATOM 759 C CA . LEU A 1 104 ? 18.900 -0.433 -18.087 1.00 85.25 104 LEU A CA 1
ATOM 760 C C . LEU A 1 104 ? 18.608 -0.637 -19.579 1.00 85.25 104 LEU A C 1
ATOM 762 O O . LEU A 1 104 ? 18.806 0.290 -20.360 1.00 85.25 104 LEU A O 1
ATOM 766 N N . ALA A 1 105 ? 18.098 -1.810 -19.970 1.00 87.81 105 ALA A N 1
ATOM 767 C CA . ALA A 1 105 ? 17.715 -2.105 -21.351 1.00 87.81 105 ALA A CA 1
ATOM 768 C C . ALA A 1 105 ? 16.507 -1.280 -21.823 1.00 87.81 105 ALA A C 1
ATOM 770 O O . ALA A 1 105 ? 16.464 -0.861 -22.977 1.00 87.81 105 ALA A O 1
ATOM 771 N N . ALA A 1 106 ? 15.545 -1.009 -20.935 1.00 85.88 106 ALA A N 1
ATOM 772 C CA . ALA A 1 106 ? 14.422 -0.115 -21.217 1.00 85.88 106 ALA A CA 1
ATOM 773 C C . ALA A 1 106 ? 14.853 1.364 -21.307 1.00 85.88 106 ALA A C 1
ATOM 775 O O . ALA A 1 106 ? 14.164 2.191 -21.912 1.00 85.88 106 ALA A O 1
ATOM 776 N N . GLY A 1 107 ? 16.013 1.692 -20.733 1.00 88.88 107 GLY A N 1
ATOM 777 C CA . GLY A 1 107 ? 16.654 2.990 -20.854 1.00 88.88 107 GLY A CA 1
ATOM 778 C C . GLY A 1 107 ? 15.861 4.136 -20.208 1.00 88.88 107 GLY A C 1
ATOM 779 O O . GLY A 1 107 ? 14.911 3.922 -19.449 1.00 88.88 107 GLY A O 1
ATOM 780 N N . PRO A 1 108 ? 16.227 5.396 -20.505 1.00 88.31 108 PRO A N 1
ATOM 781 C CA . PRO A 1 108 ? 15.584 6.570 -19.913 1.00 88.31 108 PRO A CA 1
ATOM 782 C C . PRO A 1 108 ? 14.101 6.705 -20.291 1.00 88.31 108 PRO A C 1
ATOM 784 O O . PRO A 1 108 ? 13.346 7.343 -19.560 1.00 88.31 108 PRO A O 1
ATOM 787 N N . GLY A 1 109 ? 13.657 6.075 -21.386 1.00 90.56 109 GLY A N 1
ATOM 788 C CA . GLY A 1 109 ? 12.255 6.079 -21.808 1.00 90.56 109 GLY A CA 1
ATOM 789 C C . GLY A 1 109 ? 11.310 5.496 -20.754 1.00 90.56 109 GLY A C 1
ATOM 790 O O . GLY A 1 109 ? 10.230 6.043 -20.545 1.00 90.56 109 GLY A O 1
ATOM 791 N N . LEU A 1 110 ? 11.737 4.459 -20.024 1.00 91.50 110 LEU A N 1
ATOM 792 C CA . LEU A 1 110 ? 10.957 3.890 -18.922 1.00 91.50 110 LEU A CA 1
ATOM 793 C C . LEU A 1 110 ? 10.783 4.896 -17.778 1.00 91.50 110 LEU A C 1
ATOM 795 O O . LEU A 1 110 ? 9.675 5.081 -17.283 1.00 91.50 110 LEU A O 1
ATOM 799 N N . LEU A 1 111 ? 11.866 5.574 -17.384 1.00 90.00 111 LEU A N 1
ATOM 800 C CA . LEU A 1 111 ? 11.839 6.571 -16.310 1.00 90.00 111 LEU A CA 1
ATOM 801 C C . LEU A 1 111 ? 10.935 7.753 -16.666 1.00 90.00 111 LEU A C 1
ATOM 803 O O . LEU A 1 111 ? 10.095 8.144 -15.857 1.00 90.00 111 LEU A O 1
ATOM 807 N N . PHE A 1 112 ? 11.062 8.288 -17.883 1.00 93.88 112 PHE A N 1
ATOM 808 C CA . PHE A 1 112 ? 10.194 9.367 -18.353 1.00 93.88 112 PHE A CA 1
ATOM 809 C C . PHE A 1 112 ? 8.740 8.917 -18.507 1.00 93.88 112 PHE A C 1
ATOM 811 O O . PHE A 1 112 ? 7.839 9.685 -18.180 1.00 93.88 112 PHE A O 1
ATOM 818 N N . GLY A 1 113 ? 8.499 7.678 -18.943 1.00 94.69 113 GLY A N 1
ATOM 819 C CA . GLY A 1 113 ? 7.161 7.098 -19.023 1.00 94.69 113 GLY A CA 1
ATOM 820 C C . GLY A 1 113 ? 6.496 6.996 -17.652 1.00 94.69 113 GLY A C 1
ATOM 821 O O . GLY A 1 113 ? 5.388 7.495 -17.474 1.00 94.69 113 GLY A O 1
ATOM 822 N N . ILE A 1 114 ? 7.194 6.433 -16.661 1.00 93.38 114 ILE A N 1
ATOM 823 C CA . ILE A 1 114 ? 6.696 6.333 -15.281 1.00 93.38 114 ILE A CA 1
ATOM 824 C C . ILE A 1 114 ? 6.445 7.729 -14.708 1.00 93.38 114 ILE A C 1
ATOM 826 O O . ILE A 1 114 ? 5.352 7.996 -14.214 1.00 93.38 114 ILE A O 1
ATOM 830 N N . ALA A 1 115 ? 7.417 8.639 -14.811 1.00 94.12 115 ALA A N 1
ATOM 831 C CA . ALA A 1 115 ? 7.268 10.004 -14.314 1.00 94.12 115 ALA A CA 1
ATOM 832 C C . ALA A 1 115 ? 6.091 10.731 -14.986 1.00 94.12 115 ALA A C 1
ATOM 834 O O . ALA A 1 115 ? 5.297 11.377 -14.305 1.00 94.12 115 ALA A O 1
ATOM 835 N N . GLY A 1 116 ? 5.938 10.585 -16.304 1.00 96.50 116 GLY A N 1
ATOM 836 C CA . GLY A 1 116 ? 4.842 11.174 -17.068 1.00 96.50 116 GLY A CA 1
ATOM 837 C C . GLY A 1 116 ? 3.479 10.630 -16.647 1.00 96.50 116 GLY A C 1
ATOM 838 O O . GLY A 1 116 ? 2.579 11.415 -16.351 1.00 96.50 116 GLY A O 1
ATOM 839 N N . VAL A 1 117 ? 3.332 9.305 -16.553 1.00 96.00 117 VAL A N 1
ATOM 840 C CA . VAL A 1 117 ? 2.083 8.667 -16.106 1.00 96.00 117 VAL A CA 1
ATOM 841 C C . VAL A 1 117 ? 1.742 9.085 -14.679 1.00 96.00 117 VAL A C 1
ATOM 843 O O . VAL A 1 117 ? 0.600 9.456 -14.426 1.00 96.00 117 VAL A O 1
ATOM 846 N N . VAL A 1 118 ? 2.716 9.106 -13.765 1.00 96.12 118 VAL A N 1
ATOM 847 C CA . VAL A 1 118 ? 2.504 9.550 -12.378 1.00 96.12 118 VAL A CA 1
ATOM 848 C C . VAL A 1 118 ? 2.058 11.011 -12.328 1.00 96.12 118 VAL A C 1
ATOM 850 O O . VAL A 1 118 ? 1.098 11.325 -11.631 1.00 96.12 118 VAL A O 1
ATOM 853 N N . VAL A 1 119 ? 2.690 11.911 -13.088 1.00 96.44 119 VAL A N 1
ATOM 854 C CA . VAL A 1 119 ? 2.289 13.327 -13.137 1.00 96.44 119 VAL A CA 1
ATOM 855 C C . VAL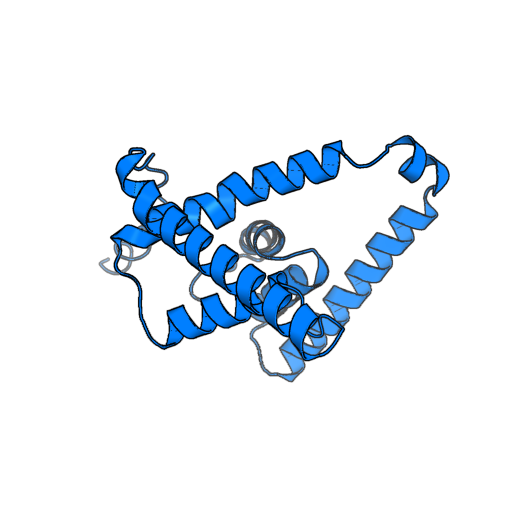 A 1 119 ? 0.866 13.475 -13.673 1.00 96.44 119 VAL A C 1
ATOM 857 O O . VAL A 1 119 ? 0.051 14.162 -13.058 1.00 96.44 119 VAL A O 1
ATOM 860 N N . VAL A 1 120 ? 0.534 12.806 -14.778 1.00 97.44 120 VAL A N 1
ATOM 861 C CA . VAL A 1 120 ? -0.817 12.847 -15.359 1.00 97.44 120 VAL A CA 1
ATOM 862 C C . VAL A 1 120 ? -1.849 12.269 -14.386 1.00 97.44 120 VAL A C 1
ATOM 864 O O . VAL A 1 120 ? -2.916 12.859 -14.201 1.00 97.44 120 VAL A O 1
ATOM 867 N N . ALA A 1 121 ? -1.536 11.158 -13.721 1.00 96.38 121 ALA A N 1
ATOM 868 C CA . ALA A 1 121 ? -2.400 10.530 -12.727 1.00 96.38 121 ALA A CA 1
ATOM 869 C C . ALA A 1 121 ? -2.625 11.432 -11.501 1.00 96.38 121 ALA A C 1
ATOM 871 O O . ALA A 1 121 ? -3.765 11.581 -11.058 1.00 96.38 121 ALA A O 1
ATOM 872 N N . ILE A 1 122 ? -1.584 12.110 -11.001 1.00 96.06 122 ILE A N 1
ATOM 873 C CA . ILE A 1 122 ? -1.703 13.056 -9.883 1.00 96.06 122 ILE A CA 1
ATOM 874 C C . ILE A 1 122 ? -2.549 14.260 -10.292 1.00 96.06 122 ILE A C 1
ATOM 876 O O . ILE A 1 122 ? -3.470 14.621 -9.564 1.00 96.06 122 ILE A O 1
ATOM 880 N N . LEU A 1 123 ? -2.276 14.873 -11.447 1.00 96.81 123 LEU A N 1
ATOM 881 C CA . LEU A 1 123 ? -3.013 16.052 -11.912 1.00 96.81 123 LEU A CA 1
ATOM 882 C C . LEU A 1 123 ? -4.491 15.738 -12.160 1.00 96.81 123 LEU A C 1
ATOM 884 O O . LEU A 1 123 ? -5.359 16.501 -11.736 1.00 96.81 123 LEU A O 1
ATOM 888 N N . SER A 1 124 ? -4.783 14.604 -12.800 1.00 96.88 124 SER A N 1
ATOM 889 C CA . SER A 1 124 ? -6.159 14.156 -13.034 1.00 96.88 124 SER A CA 1
ATOM 890 C C . SER A 1 124 ? -6.872 13.809 -11.726 1.00 96.88 124 SER A C 1
ATOM 892 O O . SER A 1 124 ? -7.958 14.331 -11.480 1.00 96.88 124 SER A O 1
ATOM 894 N N . SER A 1 125 ? -6.250 13.022 -10.841 1.00 95.44 125 SER A N 1
ATOM 895 C CA . SER A 1 125 ? -6.832 12.660 -9.540 1.00 95.44 125 SER A CA 1
ATOM 896 C C . SER A 1 125 ? -7.055 13.887 -8.650 1.00 95.44 125 SER A C 1
ATOM 898 O O . SER A 1 125 ? -8.105 14.007 -8.022 1.00 95.44 125 SER A O 1
ATOM 900 N N . TYR A 1 126 ? -6.113 14.835 -8.625 1.00 96.25 126 TYR A N 1
ATOM 901 C CA . TYR A 1 126 ? -6.253 16.093 -7.891 1.00 96.25 126 TYR A CA 1
ATOM 902 C C . TYR A 1 126 ? -7.374 16.959 -8.473 1.00 96.25 126 TYR A C 1
ATOM 904 O O . TYR A 1 126 ? -8.196 17.481 -7.722 1.00 96.25 126 TYR A O 1
ATOM 912 N N . GLY A 1 127 ? -7.447 17.082 -9.803 1.00 96.00 127 GLY A N 1
ATOM 913 C CA . GLY A 1 127 ? -8.515 17.808 -10.489 1.00 96.00 127 GLY A CA 1
ATOM 914 C C . GLY A 1 127 ? -9.898 17.237 -10.174 1.00 96.00 127 GLY A C 1
ATOM 915 O O . GLY A 1 127 ? -10.798 17.987 -9.801 1.00 96.00 127 GLY A O 1
ATOM 916 N N . ILE A 1 128 ? -10.043 15.910 -10.231 1.00 96.06 128 ILE A N 1
ATOM 917 C CA . ILE A 1 128 ? -11.276 15.206 -9.853 1.00 96.06 128 ILE A CA 1
ATOM 918 C C . ILE A 1 128 ? -11.589 15.437 -8.370 1.00 96.06 128 ILE A C 1
ATOM 920 O O . ILE A 1 128 ? -12.711 15.804 -8.032 1.00 96.06 128 ILE A O 1
ATOM 924 N N . GLY A 1 129 ? -10.601 15.303 -7.481 1.00 94.50 129 GLY A N 1
ATOM 925 C CA . GLY A 1 129 ? -10.787 15.548 -6.051 1.00 94.50 129 GLY A CA 1
ATOM 926 C C . GLY A 1 129 ? -11.250 16.978 -5.751 1.00 94.50 129 GLY A C 1
ATOM 927 O O . GLY A 1 129 ? -12.155 17.196 -4.948 1.00 94.50 129 GLY A O 1
ATOM 928 N N . ARG A 1 130 ? -10.698 17.972 -6.450 1.00 95.38 130 ARG A N 1
ATOM 929 C CA . ARG A 1 130 ? -11.133 19.370 -6.333 1.00 95.38 130 ARG A CA 1
ATOM 930 C C . ARG A 1 130 ? -12.526 19.598 -6.915 1.00 95.38 130 ARG A C 1
ATOM 932 O O . ARG A 1 130 ? -13.289 20.352 -6.318 1.00 95.38 130 ARG A O 1
ATOM 939 N N . ALA A 1 131 ? -12.877 18.935 -8.016 1.00 95.88 131 ALA A N 1
ATOM 940 C CA . ALA A 1 131 ? -14.222 18.989 -8.591 1.00 95.88 131 ALA A CA 1
ATOM 941 C C . ALA A 1 131 ? -15.282 18.382 -7.654 1.00 95.88 131 ALA A C 1
ATOM 943 O O . ALA A 1 131 ? -16.406 18.869 -7.600 1.00 95.88 131 ALA A O 1
ATOM 944 N N . LEU A 1 132 ? -14.903 17.378 -6.860 1.00 94.75 132 LEU A N 1
ATOM 945 C CA . LEU A 1 132 ? -15.731 16.787 -5.804 1.00 94.75 132 LEU A CA 1
ATOM 946 C C . LEU A 1 132 ? -15.781 17.631 -4.513 1.00 94.75 132 LEU A C 1
ATOM 948 O O . LEU A 1 132 ? -16.420 17.229 -3.545 1.00 94.75 132 LEU A O 1
ATOM 952 N N . GLY A 1 133 ? -15.121 18.794 -4.478 1.00 93.06 133 GLY A N 1
ATOM 953 C CA . GLY A 1 133 ? -15.157 19.719 -3.343 1.00 93.06 133 GLY A CA 1
ATOM 954 C C . GLY A 1 133 ? -14.172 19.408 -2.213 1.00 93.06 133 GLY A C 1
ATOM 955 O O . GLY A 1 133 ? -14.273 20.020 -1.150 1.00 93.06 133 GLY A O 1
ATOM 956 N N . LEU A 1 134 ? -13.199 18.506 -2.408 1.00 91.88 134 LEU A N 1
ATOM 957 C CA . LEU A 1 134 ? -12.210 18.205 -1.369 1.00 91.88 134 LEU A CA 1
ATOM 958 C C . LEU A 1 134 ? -11.284 19.400 -1.096 1.00 91.88 134 LEU A C 1
ATOM 960 O O . LEU A 1 134 ? -10.876 20.135 -2.006 1.00 91.88 134 LEU A O 1
ATOM 964 N N . HIS A 1 135 ? -10.894 19.562 0.171 1.00 91.62 135 HIS A N 1
ATOM 965 C CA . HIS A 1 135 ? -9.890 20.542 0.579 1.00 91.62 135 HIS A CA 1
ATOM 966 C C . HIS A 1 135 ? -8.535 20.234 -0.097 1.00 91.62 135 HIS A C 1
ATOM 968 O O . HIS A 1 135 ? -8.228 19.059 -0.313 1.00 91.62 135 HIS A O 1
ATOM 974 N N . PRO A 1 136 ? -7.701 21.235 -0.449 1.00 90.69 136 PRO A N 1
ATOM 975 C CA . PRO A 1 136 ? -6.491 21.009 -1.249 1.00 90.69 136 PRO A CA 1
ATOM 976 C C . PRO A 1 136 ? -5.533 19.961 -0.669 1.00 90.69 136 PRO A C 1
ATOM 978 O O . PRO A 1 136 ? -4.962 19.182 -1.428 1.00 90.69 136 PRO A O 1
ATOM 981 N N . ARG A 1 137 ? -5.402 19.905 0.664 1.00 91.81 137 ARG 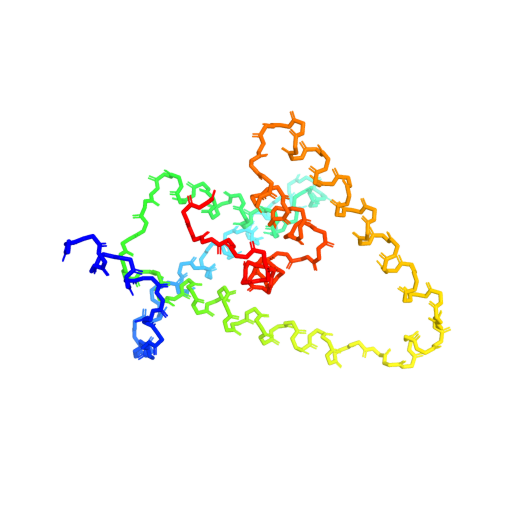A N 1
ATOM 982 C CA . ARG A 1 137 ? -4.561 18.925 1.372 1.00 91.81 137 ARG A CA 1
ATOM 983 C C . ARG A 1 137 ? -5.075 17.495 1.211 1.00 91.81 137 ARG A C 1
ATOM 985 O O . ARG A 1 137 ? -4.319 16.615 0.820 1.00 91.81 137 ARG A O 1
ATOM 992 N N . MET A 1 138 ? -6.370 17.277 1.406 1.00 91.31 138 MET A N 1
ATOM 993 C CA . MET A 1 138 ? -6.975 15.963 1.188 1.00 91.31 138 MET A CA 1
ATOM 994 C C . MET A 1 138 ? -6.956 15.542 -0.275 1.00 91.31 138 MET A C 1
ATOM 996 O O . MET A 1 138 ? -6.631 14.399 -0.588 1.00 91.31 138 MET A O 1
ATOM 1000 N N . ALA A 1 139 ? -7.230 16.474 -1.190 1.00 93.75 139 ALA A N 1
ATOM 1001 C CA . ALA A 1 139 ? -7.185 16.196 -2.619 1.00 93.75 139 ALA A CA 1
ATOM 1002 C C . ALA A 1 139 ? -5.791 15.723 -3.063 1.00 93.75 139 ALA A C 1
ATOM 1004 O O . ALA A 1 139 ? -5.695 14.771 -3.836 1.00 93.75 139 ALA A O 1
ATOM 1005 N N . ILE A 1 140 ? -4.709 16.335 -2.561 1.00 93.81 140 ILE A N 1
ATOM 1006 C CA . ILE A 1 140 ? -3.348 15.903 -2.907 1.00 93.81 140 ILE A CA 1
ATOM 1007 C C . ILE A 1 140 ? -2.966 14.579 -2.226 1.00 93.81 140 ILE A C 1
ATOM 1009 O O . ILE A 1 140 ? -2.319 13.752 -2.862 1.00 93.81 140 ILE A O 1
ATOM 1013 N N . LEU A 1 141 ? -3.405 14.320 -0.986 1.00 92.56 141 LEU A N 1
ATOM 1014 C CA . LEU A 1 141 ? -3.171 13.031 -0.320 1.00 92.56 141 LEU A CA 1
ATOM 1015 C C . LEU A 1 141 ? -3.845 11.877 -1.067 1.00 92.56 141 LEU A C 1
ATOM 1017 O O . LEU A 1 141 ? -3.206 10.858 -1.329 1.00 92.56 141 LEU A O 1
ATOM 1021 N N . VAL A 1 142 ? -5.106 12.058 -1.468 1.00 92.94 142 VAL A N 1
ATOM 1022 C CA . VAL A 1 142 ? -5.843 11.075 -2.274 1.00 92.94 142 VAL A CA 1
ATOM 1023 C C . VAL A 1 142 ? -5.185 10.901 -3.643 1.00 92.94 142 VAL A C 1
ATOM 1025 O O . VAL A 1 142 ? -4.982 9.769 -4.077 1.00 92.94 142 VAL A O 1
ATOM 1028 N N . ALA A 1 143 ? -4.786 11.994 -4.305 1.00 94.50 143 ALA A N 1
ATOM 1029 C CA . ALA A 1 143 ? -4.128 11.932 -5.609 1.00 94.50 143 ALA A CA 1
ATOM 1030 C C . ALA A 1 143 ? -2.801 11.159 -5.562 1.00 94.50 143 ALA A C 1
ATOM 1032 O O . ALA A 1 143 ? -2.569 10.282 -6.397 1.00 94.50 143 ALA A O 1
ATOM 1033 N N . CYS A 1 144 ? -1.953 11.430 -4.569 1.00 94.44 144 CYS A N 1
ATOM 1034 C CA . CYS A 1 144 ? -0.686 10.726 -4.379 1.00 94.44 144 CYS A CA 1
ATOM 1035 C C . CYS A 1 144 ? -0.898 9.254 -4.001 1.00 94.44 144 CYS A C 1
ATOM 1037 O O . CYS A 1 144 ? -0.248 8.375 -4.570 1.00 94.44 144 CYS A O 1
ATOM 1039 N N . GLY A 1 145 ? -1.837 8.975 -3.090 1.00 92.75 145 GLY A N 1
ATOM 1040 C CA . GLY A 1 145 ? -2.197 7.613 -2.694 1.00 92.75 145 GLY A CA 1
ATOM 1041 C C . GLY A 1 145 ? -2.696 6.772 -3.871 1.00 92.75 145 GLY A C 1
ATOM 1042 O O . GLY A 1 145 ? -2.270 5.631 -4.032 1.00 92.75 145 GLY A O 1
ATOM 1043 N N . ASN A 1 146 ? -3.530 7.347 -4.736 1.00 92.00 146 ASN A N 1
ATOM 1044 C CA . ASN A 1 146 ? -4.058 6.660 -5.913 1.00 92.00 146 ASN A CA 1
ATOM 1045 C C . ASN A 1 146 ? -3.002 6.455 -7.016 1.00 92.00 146 ASN A C 1
ATOM 1047 O O . ASN A 1 146 ? -2.998 5.429 -7.684 1.00 92.00 146 ASN A O 1
ATOM 1051 N N . SER A 1 147 ? -2.089 7.414 -7.202 1.00 93.50 147 SER A N 1
ATOM 1052 C CA . SER A 1 147 ? -1.185 7.429 -8.366 1.00 93.50 147 SER A CA 1
ATOM 1053 C C . SER A 1 147 ? 0.137 6.678 -8.165 1.00 93.50 147 SER A C 1
ATOM 1055 O O . SER A 1 147 ? 0.766 6.306 -9.150 1.00 93.50 147 SER A O 1
ATOM 1057 N N . ILE A 1 148 ? 0.598 6.492 -6.920 1.00 91.44 148 ILE A N 1
ATOM 1058 C CA . ILE A 1 148 ? 1.945 5.952 -6.625 1.00 91.44 148 ILE A CA 1
ATOM 1059 C C . ILE A 1 148 ? 1.913 4.591 -5.915 1.00 91.44 148 ILE A C 1
ATOM 1061 O O . ILE A 1 148 ? 2.932 3.911 -5.921 1.00 91.44 148 ILE A O 1
ATOM 1065 N N . CYS A 1 149 ? 0.760 4.162 -5.383 1.00 85.00 149 CYS A N 1
ATOM 1066 C CA . CYS A 1 149 ? 0.514 2.918 -4.620 1.00 85.00 149 CYS A CA 1
ATOM 1067 C C . CYS A 1 149 ? 0.397 3.096 -3.088 1.00 85.00 149 CYS A C 1
ATOM 1069 O O . CYS A 1 149 ? 1.107 2.466 -2.303 1.00 85.00 149 CYS A O 1
ATOM 1071 N N . GLY A 1 150 ? -0.580 3.891 -2.646 1.00 82.12 150 GLY A N 1
ATOM 1072 C CA . GLY A 1 150 ? -1.242 3.689 -1.352 1.00 82.12 150 GLY A CA 1
ATOM 1073 C C . GLY A 1 150 ? -0.639 4.414 -0.146 1.00 82.12 150 GLY A C 1
ATOM 1074 O O . GLY A 1 150 ? -0.177 5.553 -0.234 1.00 82.12 150 GLY A O 1
ATOM 1075 N N . ASN A 1 151 ? -0.696 3.761 1.020 1.00 83.81 151 ASN A N 1
ATOM 1076 C CA . ASN A 1 151 ? -0.404 4.374 2.322 1.00 83.81 151 ASN A CA 1
ATOM 1077 C C . ASN A 1 151 ? 1.027 4.916 2.444 1.00 83.81 151 ASN A C 1
ATOM 1079 O O . ASN A 1 151 ? 1.231 5.917 3.129 1.00 83.81 151 ASN A O 1
ATOM 1083 N N . SER A 1 152 ? 2.006 4.302 1.773 1.00 86.31 152 SER A N 1
ATOM 1084 C CA . SER A 1 152 ? 3.397 4.773 1.779 1.00 86.31 152 SER A CA 1
ATOM 1085 C C . SER A 1 152 ? 3.541 6.138 1.104 1.00 86.31 152 SER A C 1
ATOM 1087 O O . SER A 1 152 ? 4.268 6.993 1.606 1.00 86.31 152 SER A O 1
ATOM 1089 N N . ALA A 1 153 ? 2.803 6.374 0.013 1.00 90.69 153 ALA A N 1
ATOM 1090 C CA . ALA A 1 153 ? 2.781 7.672 -0.655 1.00 90.69 153 ALA A CA 1
ATOM 1091 C C . ALA A 1 153 ? 2.163 8.736 0.261 1.00 90.69 153 ALA A C 1
ATOM 1093 O O . ALA A 1 153 ? 2.777 9.775 0.482 1.00 90.69 153 ALA A O 1
ATOM 1094 N N . ILE A 1 154 ? 1.015 8.433 0.879 1.00 89.31 154 ILE A N 1
ATOM 1095 C CA . ILE A 1 154 ? 0.332 9.330 1.827 1.00 89.31 154 ILE A CA 1
ATOM 1096 C C . ILE A 1 154 ? 1.253 9.691 3.001 1.00 89.31 154 ILE A C 1
ATOM 1098 O O . ILE A 1 154 ? 1.398 10.867 3.331 1.00 89.31 154 ILE A O 1
ATOM 1102 N N . ALA A 1 155 ? 1.920 8.699 3.600 1.00 85.31 155 ALA A N 1
ATOM 1103 C CA . ALA A 1 155 ? 2.831 8.901 4.725 1.00 85.31 155 ALA A CA 1
ATOM 1104 C C . ALA A 1 155 ? 4.057 9.758 4.361 1.00 85.31 155 ALA A C 1
ATOM 1106 O O . ALA A 1 155 ? 4.541 10.512 5.205 1.00 85.31 155 ALA A O 1
ATOM 1107 N N . ALA A 1 156 ? 4.545 9.666 3.119 1.00 88.38 156 ALA A N 1
ATOM 1108 C CA . ALA A 1 156 ? 5.639 10.495 2.622 1.00 88.38 156 ALA A CA 1
ATOM 1109 C C . ALA A 1 156 ? 5.187 11.927 2.291 1.00 88.38 156 ALA A C 1
ATOM 1111 O O . ALA A 1 156 ? 5.913 12.880 2.567 1.00 88.38 156 ALA A O 1
ATOM 1112 N N . THR A 1 157 ? 3.988 12.101 1.725 1.00 90.88 157 THR A N 1
ATOM 1113 C CA . THR A 1 157 ? 3.504 13.411 1.265 1.00 90.88 157 THR A CA 1
ATOM 1114 C C . THR A 1 157 ? 2.889 14.259 2.371 1.00 90.88 157 THR A C 1
ATOM 1116 O O . THR A 1 157 ? 3.060 15.475 2.351 1.00 90.88 157 THR A O 1
ATOM 1119 N N . ALA A 1 158 ? 2.216 13.648 3.353 1.00 89.25 158 ALA A N 1
ATOM 1120 C CA . ALA A 1 158 ? 1.557 14.353 4.456 1.00 89.25 158 ALA A CA 1
ATOM 1121 C C . ALA A 1 158 ? 2.455 15.368 5.199 1.00 89.25 158 ALA A C 1
ATOM 1123 O O . ALA A 1 158 ? 2.044 16.525 5.319 1.00 89.25 158 ALA A O 1
ATOM 1124 N N . PRO A 1 159 ? 3.688 15.028 5.638 1.00 87.38 159 PRO A N 1
ATOM 1125 C CA . PRO A 1 159 ? 4.554 15.999 6.311 1.00 87.38 159 PRO A CA 1
ATOM 1126 C C . PRO A 1 159 ? 5.052 17.118 5.384 1.00 87.38 159 PRO A C 1
ATOM 1128 O O . PRO A 1 159 ? 5.316 18.216 5.864 1.00 87.38 159 PRO A O 1
ATOM 1131 N N . VAL A 1 160 ? 5.162 16.869 4.073 1.00 91.31 160 VAL A N 1
ATOM 1132 C CA . VAL A 1 160 ? 5.642 17.858 3.088 1.00 91.31 160 VAL A CA 1
ATOM 1133 C C . VAL A 1 160 ? 4.602 18.954 2.852 1.00 91.31 160 VAL A C 1
ATOM 1135 O O . VAL A 1 160 ? 4.954 20.119 2.697 1.00 91.31 160 VAL A O 1
ATOM 1138 N N . ILE A 1 161 ? 3.318 18.592 2.858 1.00 88.69 161 ILE A N 1
ATOM 1139 C CA . ILE A 1 161 ? 2.199 19.528 2.660 1.00 88.69 161 ILE A CA 1
ATOM 1140 C C . ILE A 1 161 ? 1.617 20.065 3.978 1.00 88.69 161 ILE A C 1
ATOM 1142 O O . ILE A 1 161 ? 0.666 20.848 3.956 1.00 88.69 161 ILE A O 1
ATOM 1146 N N . GLY A 1 162 ? 2.157 19.624 5.118 1.00 83.69 162 GLY A N 1
ATOM 1147 C CA . GLY A 1 162 ? 1.669 19.986 6.447 1.00 83.69 162 GLY A CA 1
ATOM 1148 C C . GLY A 1 162 ? 0.244 19.506 6.733 1.00 83.69 162 GLY A C 1
ATOM 1149 O O . GLY A 1 162 ? -0.493 20.220 7.408 1.00 83.69 162 GLY A O 1
ATOM 1150 N N . ALA A 1 163 ? -0.148 18.347 6.194 1.00 83.25 163 ALA A N 1
ATOM 1151 C CA . ALA A 1 163 ? -1.426 17.716 6.509 1.00 83.25 163 ALA A CA 1
ATOM 1152 C C . ALA A 1 163 ? -1.348 16.986 7.856 1.00 83.25 163 ALA A C 1
ATOM 1154 O O . ALA A 1 163 ? -0.334 16.354 8.178 1.00 83.25 163 ALA A O 1
ATOM 1155 N N . ASP A 1 164 ? -2.417 17.077 8.639 1.00 75.50 164 ASP A N 1
ATOM 1156 C CA . ASP A 1 164 ? -2.602 16.323 9.875 1.00 75.50 164 ASP A CA 1
ATOM 1157 C C . ASP A 1 164 ? -3.615 15.184 9.669 1.00 75.50 164 ASP A C 1
ATOM 1159 O O . ASP A 1 164 ? -4.134 14.981 8.578 1.00 75.50 164 ASP A O 1
ATOM 1163 N N . GLY A 1 165 ? -3.811 14.346 10.690 1.00 59.78 165 GLY A N 1
ATOM 1164 C CA . GLY A 1 165 ? -4.736 13.209 10.603 1.00 59.78 165 GLY A CA 1
ATOM 1165 C C . GLY A 1 165 ? -6.210 13.591 10.768 1.00 59.78 165 GLY A C 1
ATOM 1166 O O . GLY A 1 165 ? -7.033 12.689 10.913 1.00 59.78 165 GLY A O 1
ATOM 1167 N N . GLU A 1 166 ? -6.505 14.890 10.853 1.00 56.31 166 GLU A N 1
ATOM 1168 C CA . GLU A 1 166 ? -7.842 15.462 11.042 1.00 56.31 166 GLU A CA 1
ATOM 1169 C C . GLU A 1 166 ? -8.368 16.140 9.763 1.00 56.31 166 GLU A C 1
ATOM 1171 O O . GLU A 1 166 ? -9.582 16.317 9.648 1.00 56.31 166 GLU A O 1
ATOM 1176 N N . ASP A 1 167 ? -7.472 16.489 8.827 1.00 55.44 167 ASP A N 1
ATOM 1177 C CA . ASP A 1 167 ? -7.772 16.851 7.432 1.00 55.44 167 ASP A CA 1
ATOM 1178 C C . ASP A 1 167 ? -8.405 15.671 6.663 1.00 55.44 167 ASP A C 1
ATOM 1180 O O . ASP A 1 167 ? -9.405 15.928 5.949 1.00 55.44 167 ASP A O 1
#